Protein AF-D3KZ62-F1 (afdb_monomer_lite)

Organism: Nippostrongylus brasiliensis (NCBI:txid27835)

Sequence (127 aa):
GEVIRGMDIAMEGMCAGEQRRVIIPPEEGFGDEDEATGVNKEETLYYFVELKSIFRPNPGDSWITDEGVHITVTHEIDEENCIRAEDGDTLHQQYTLHLEDGSFVDSSWGRNKPFIFKWKRNQIISG

Radius of gyration: 21.47 Å; chains: 1; bounding box: 47×34×52 Å

InterPro domains:
  IPR001179 FKBP-type peptidyl-prolyl cis-trans isomerase domain [PF00254] (1-52)
  IPR001179 FKBP-type peptidyl-prolyl cis-trans isomerase domain [PF00254] (84-127)
  IPR001179 FKBP-type peptidyl-prolyl cis-trans isomerase domain [PS50059] (1-55)
  IPR001179 FKBP-type peptidyl-prolyl cis-trans isomerase domain [PS50059] (88-127)
  IPR046357 Peptidyl-prolyl cis-trans isomerase domain superfamily [G3DSA:3.10.50.40] (1-63)
  IPR046357 Peptidyl-prolyl cis-trans isomerase domain superfamily [G3DSA:3.10.50.40] (64-127)
  IPR051989 FK506-binding protein-like isomerase [PTHR46046] (1-127)

pLDDT: mean 88.67, std 13.98, range [35.84, 98.31]

Foldseek 3Di:
DVAFQQVVVVCPPDDAFDKDWGWAALVRHDAPHPPPVVDDSGDTDIDIDHRHDDDDWDWDDWDADPVGDTDTRRHDDDPVPDDDDDAFDKDFDWDWDADPVRHGDDTPVVVVGGDIDTPPPPDDPDD

Secondary structure (DSSP, 8-state):
--S-HHHHHHHTTPPTT-EEEEEE-GGGTTTTS-GGG---TTPPEEEEEE-------B---EEE-TT--EEE-SB---GGG-----TT-EEEE--EEE-TT--EEEEGGGGTS-EEEETTSS-----

Structure (mmCIF, N/CA/C/O backbone):
data_AF-D3KZ62-F1
#
_entry.id   AF-D3KZ62-F1
#
loop_
_atom_site.group_PDB
_atom_site.id
_atom_site.type_symbol
_atom_site.label_atom_id
_atom_site.label_alt_id
_atom_site.label_comp_id
_atom_site.label_asym_id
_atom_site.label_entity_id
_atom_site.label_seq_id
_atom_site.pdbx_PDB_ins_code
_atom_site.Cartn_x
_atom_site.Cartn_y
_atom_site.Cartn_z
_atom_site.occupancy
_atom_site.B_iso_or_equiv
_atom_site.auth_seq_id
_atom_site.auth_comp_id
_atom_site.auth_asym_id
_atom_site.auth_atom_id
_atom_site.pdbx_PDB_model_num
ATOM 1 N N . GLY A 1 1 ? 8.617 8.552 -13.817 1.00 56.47 1 GLY A N 1
ATOM 2 C CA . GLY A 1 1 ? 8.030 7.465 -13.014 1.00 56.47 1 GLY A CA 1
ATOM 3 C C . GLY A 1 1 ? 8.958 7.178 -11.858 1.00 56.47 1 GLY A C 1
ATOM 4 O O . GLY A 1 1 ? 10.041 7.745 -11.825 1.00 56.47 1 GLY A O 1
ATOM 5 N N . GLU A 1 2 ? 8.557 6.324 -10.924 1.00 71.56 2 GLU A N 1
ATOM 6 C CA . GLU A 1 2 ? 9.455 5.836 -9.861 1.00 71.56 2 GLU A CA 1
ATOM 7 C C . GLU A 1 2 ? 10.417 4.738 -10.364 1.00 71.56 2 GLU A C 1
ATOM 9 O O . GLU A 1 2 ? 11.326 4.331 -9.650 1.00 71.56 2 GLU A O 1
ATOM 14 N N . VAL A 1 3 ? 10.221 4.260 -11.599 1.00 83.12 3 VAL A N 1
ATOM 15 C CA . VAL A 1 3 ? 11.018 3.223 -12.269 1.00 83.12 3 VAL A CA 1
ATOM 16 C C . VAL A 1 3 ? 11.433 3.664 -13.679 1.00 83.12 3 VAL A C 1
ATOM 18 O O . VAL A 1 3 ? 10.853 4.596 -14.245 1.00 83.12 3 VAL A O 1
ATOM 21 N N . ILE A 1 4 ? 12.441 2.988 -14.243 1.00 89.12 4 ILE A N 1
ATOM 22 C CA . ILE A 1 4 ? 12.924 3.206 -15.617 1.00 89.12 4 ILE A CA 1
ATOM 23 C C . ILE A 1 4 ? 11.862 2.835 -16.661 1.00 89.12 4 ILE A C 1
ATOM 25 O O . ILE A 1 4 ? 11.098 1.882 -16.478 1.00 89.12 4 ILE A O 1
ATOM 29 N N . ARG A 1 5 ? 11.864 3.539 -17.799 1.00 90.88 5 ARG A N 1
ATOM 30 C CA . ARG A 1 5 ? 10.853 3.381 -18.858 1.00 90.88 5 ARG A CA 1
ATOM 31 C C . ARG A 1 5 ? 10.766 1.952 -19.398 1.00 90.88 5 ARG A C 1
ATOM 33 O O . ARG A 1 5 ? 9.669 1.434 -19.594 1.00 90.88 5 ARG A O 1
ATOM 40 N N . GLY A 1 6 ? 11.899 1.282 -19.594 1.00 93.75 6 GLY A N 1
ATOM 41 C CA . GLY A 1 6 ? 11.928 -0.102 -20.060 1.00 93.75 6 GLY A CA 1
ATOM 42 C C . GLY A 1 6 ? 11.254 -1.080 -19.101 1.00 93.75 6 GLY A C 1
ATOM 43 O O . GLY A 1 6 ? 10.682 -2.075 -19.543 1.00 93.75 6 GLY A O 1
ATOM 44 N N . MET A 1 7 ? 11.270 -0.785 -17.797 1.00 94.75 7 MET A N 1
ATOM 45 C CA . MET A 1 7 ? 10.565 -1.595 -16.808 1.00 94.75 7 MET A CA 1
ATOM 46 C C . MET A 1 7 ? 9.055 -1.346 -16.858 1.00 94.75 7 MET A C 1
ATOM 48 O O . MET A 1 7 ? 8.302 -2.313 -16.795 1.00 94.75 7 MET A O 1
ATOM 52 N N . ASP A 1 8 ? 8.604 -0.101 -17.053 1.00 93.88 8 ASP A N 1
ATOM 53 C CA . ASP A 1 8 ? 7.176 0.196 -17.263 1.00 93.88 8 ASP A CA 1
ATOM 54 C C . ASP A 1 8 ? 6.609 -0.624 -18.434 1.00 93.88 8 ASP A C 1
ATOM 56 O O . ASP A 1 8 ? 5.584 -1.293 -18.293 1.00 93.88 8 ASP A O 1
ATOM 60 N N . ILE A 1 9 ? 7.328 -0.653 -19.562 1.00 95.44 9 ILE A N 1
ATOM 61 C CA . ILE A 1 9 ? 6.972 -1.466 -20.737 1.00 95.44 9 ILE A CA 1
ATOM 62 C C . ILE A 1 9 ? 6.961 -2.956 -20.378 1.00 95.44 9 ILE A C 1
ATOM 64 O O . ILE A 1 9 ? 6.033 -3.690 -20.716 1.00 95.44 9 ILE A O 1
ATOM 68 N N . ALA A 1 10 ? 7.993 -3.427 -19.678 1.00 96.25 10 ALA A N 1
ATOM 69 C CA . ALA A 1 10 ? 8.137 -4.837 -19.342 1.00 96.25 10 ALA A CA 1
ATOM 70 C C . ALA A 1 10 ? 7.074 -5.360 -18.369 1.00 96.25 10 ALA A C 1
ATOM 72 O O . ALA A 1 10 ? 6.815 -6.565 -18.360 1.00 96.25 10 ALA A O 1
ATOM 73 N N . MET A 1 11 ? 6.469 -4.488 -17.563 1.00 95.56 11 MET A N 1
ATOM 74 C CA . MET A 1 11 ? 5.418 -4.830 -16.603 1.00 95.56 11 MET A CA 1
ATOM 75 C C . MET A 1 11 ? 4.006 -4.718 -17.199 1.00 95.56 11 MET A C 1
ATOM 77 O O . MET A 1 11 ? 3.043 -5.199 -16.595 1.00 95.56 11 MET A O 1
ATOM 81 N N . GLU A 1 12 ? 3.857 -4.135 -18.391 1.00 95.44 12 GLU A N 1
ATOM 82 C CA . GLU A 1 12 ? 2.561 -3.972 -19.046 1.00 95.44 12 GLU A CA 1
ATOM 83 C C . GLU A 1 12 ? 1.863 -5.328 -19.270 1.00 95.44 12 GLU A C 1
ATOM 85 O O . GLU A 1 12 ? 2.456 -6.315 -19.725 1.00 95.44 12 GLU A O 1
ATOM 90 N N . GLY A 1 13 ? 0.582 -5.398 -18.894 1.00 95.75 13 GLY A N 1
ATOM 91 C CA . GLY A 1 13 ? -0.253 -6.595 -19.043 1.00 95.75 13 GLY A CA 1
ATOM 92 C C . GLY A 1 13 ? 0.149 -7.795 -18.177 1.00 95.75 13 GLY A C 1
ATOM 93 O O . GLY A 1 13 ? -0.364 -8.890 -18.397 1.00 95.75 13 GLY A O 1
ATOM 94 N N . MET A 1 14 ? 1.068 -7.630 -17.224 1.00 97.25 14 MET A N 1
ATOM 95 C CA . MET A 1 14 ? 1.537 -8.722 -16.373 1.00 97.25 14 MET A CA 1
ATOM 96 C C . MET A 1 14 ? 0.474 -9.158 -15.353 1.00 97.25 14 MET A C 1
ATOM 98 O O . MET A 1 14 ? -0.219 -8.337 -14.748 1.00 97.25 14 MET A O 1
ATOM 102 N N . CYS A 1 15 ? 0.342 -10.468 -15.152 1.00 97.06 15 CYS A N 1
ATOM 103 C CA . CYS A 1 15 ? -0.551 -11.063 -14.161 1.00 97.06 15 CYS A CA 1
ATOM 104 C C . CYS A 1 15 ? 0.159 -11.265 -12.813 1.00 97.06 15 CYS A C 1
ATOM 106 O O . CYS A 1 15 ? 1.361 -11.524 -12.759 1.00 97.06 15 CYS A O 1
ATOM 108 N N . ALA A 1 16 ? -0.577 -11.192 -11.699 1.00 97.19 16 ALA A N 1
ATOM 109 C CA . ALA A 1 16 ? -0.016 -11.531 -10.389 1.00 97.19 16 ALA A CA 1
ATOM 110 C C . ALA A 1 16 ? 0.460 -12.999 -10.364 1.00 97.19 16 ALA A C 1
ATOM 112 O O . ALA A 1 16 ? -0.249 -13.898 -10.813 1.00 97.19 16 ALA A O 1
ATOM 113 N N . GLY A 1 17 ? 1.666 -13.226 -9.848 1.00 96.81 17 GLY A N 1
ATOM 114 C CA . GLY A 1 17 ? 2.402 -14.490 -9.863 1.00 96.81 17 GLY A CA 1
ATOM 115 C C . GLY A 1 17 ? 3.199 -14.761 -11.146 1.00 96.81 17 GLY A C 1
ATOM 116 O O . GLY A 1 17 ? 3.992 -15.699 -11.169 1.00 96.81 17 GLY A O 1
ATOM 117 N N . GLU A 1 18 ? 3.018 -13.975 -12.213 1.00 98.31 18 GLU A N 1
ATOM 118 C CA . GLU A 1 18 ? 3.763 -14.145 -13.465 1.00 98.31 18 GLU A CA 1
ATOM 119 C C . GLU A 1 18 ? 5.256 -13.839 -13.268 1.00 98.31 18 GLU A C 1
ATOM 121 O O . GLU A 1 18 ? 5.634 -13.027 -12.420 1.00 98.31 18 GLU A O 1
ATOM 126 N N . GLN A 1 19 ? 6.108 -14.473 -14.077 1.00 98.31 19 GLN A N 1
ATOM 127 C CA . GLN A 1 19 ? 7.549 -14.230 -14.115 1.00 98.31 19 GLN A CA 1
ATOM 128 C C . GLN A 1 19 ? 8.006 -13.919 -15.542 1.00 98.31 19 GLN A C 1
ATOM 130 O O . GLN A 1 19 ? 7.605 -14.604 -16.484 1.00 98.31 19 GLN A O 1
ATOM 135 N N . ARG A 1 20 ? 8.879 -12.919 -15.709 1.00 98.25 20 ARG A N 1
ATOM 136 C CA . ARG A 1 20 ? 9.435 -12.525 -17.016 1.00 98.25 20 ARG A CA 1
ATOM 137 C C . ARG A 1 20 ? 10.954 -12.441 -16.967 1.00 98.25 20 ARG A C 1
ATOM 139 O O . ARG A 1 20 ? 11.535 -11.994 -15.981 1.00 98.25 20 ARG A O 1
ATOM 146 N N . ARG A 1 21 ? 11.596 -12.833 -18.069 1.00 98.19 21 ARG A N 1
ATOM 147 C CA . ARG A 1 21 ? 12.963 -12.408 -18.391 1.00 98.19 21 ARG A CA 1
ATOM 148 C C . ARG A 1 21 ? 12.859 -11.196 -19.299 1.00 98.19 21 ARG A C 1
ATOM 150 O O . ARG A 1 21 ? 12.213 -11.281 -20.338 1.00 98.19 21 ARG A O 1
ATOM 157 N N . VAL A 1 22 ? 13.479 -10.099 -18.899 1.00 97.50 22 VAL A N 1
ATOM 158 C CA . VAL A 1 22 ? 13.372 -8.809 -19.577 1.00 97.50 22 VAL A CA 1
ATOM 159 C C . VAL A 1 22 ? 14.765 -8.381 -20.005 1.00 97.50 22 VAL A C 1
ATOM 161 O O . VAL A 1 22 ? 15.705 -8.453 -19.215 1.00 97.50 22 VAL A O 1
ATOM 164 N N . ILE A 1 23 ? 14.889 -7.952 -21.255 1.00 96.81 23 ILE A N 1
ATOM 165 C CA . ILE A 1 23 ? 16.109 -7.368 -21.803 1.00 96.81 23 ILE A CA 1
ATOM 166 C C . ILE A 1 23 ? 15.762 -5.926 -22.156 1.00 96.81 23 ILE A C 1
ATOM 168 O O . ILE A 1 23 ? 14.924 -5.703 -23.027 1.00 96.81 23 ILE A O 1
ATOM 172 N N . ILE A 1 24 ? 16.353 -4.972 -21.442 1.00 94.38 24 ILE A N 1
ATOM 173 C CA . ILE A 1 24 ? 16.095 -3.541 -21.614 1.00 94.38 24 ILE A CA 1
ATOM 174 C C . ILE A 1 24 ? 17.299 -2.942 -22.339 1.00 94.38 24 ILE A C 1
ATOM 176 O O . ILE A 1 24 ? 18.403 -2.980 -21.788 1.00 94.38 24 ILE A O 1
ATOM 180 N N . PRO A 1 25 ? 17.131 -2.433 -23.569 1.00 93.88 25 PRO A N 1
ATOM 181 C CA . PRO A 1 25 ? 18.223 -1.786 -24.274 1.00 93.88 25 PRO A CA 1
ATOM 182 C C . PRO A 1 25 ? 18.562 -0.432 -23.619 1.00 93.88 25 PRO A C 1
ATOM 184 O O . PRO A 1 25 ? 17.732 0.115 -22.885 1.00 93.88 25 PRO A O 1
ATOM 187 N N . PRO A 1 26 ? 19.766 0.116 -23.853 1.00 90.00 26 PRO A N 1
ATOM 188 C CA . PRO A 1 26 ? 20.252 1.294 -23.134 1.00 90.00 26 PRO A CA 1
ATOM 189 C C . PRO A 1 26 ? 19.323 2.513 -23.227 1.00 90.00 26 PRO A C 1
ATOM 191 O O . PRO A 1 26 ? 19.122 3.211 -22.235 1.00 90.00 26 PRO A O 1
ATOM 194 N N . GLU A 1 27 ? 18.688 2.729 -24.383 1.00 88.62 27 GLU A N 1
ATOM 195 C CA . GLU A 1 27 ? 17.745 3.828 -24.625 1.00 88.62 27 GLU A CA 1
ATOM 196 C C . GLU A 1 27 ? 16.473 3.777 -23.757 1.00 88.62 27 GLU A C 1
ATOM 198 O O . GLU A 1 27 ? 15.805 4.795 -23.589 1.00 88.62 27 GLU A O 1
ATOM 203 N N . GLU A 1 28 ? 16.160 2.615 -23.177 1.00 91.19 28 GLU A N 1
ATOM 204 C CA . GLU A 1 28 ? 15.030 2.393 -22.266 1.00 91.19 28 GLU A CA 1
ATOM 205 C C . GLU A 1 28 ? 15.467 2.202 -20.798 1.00 91.19 28 GLU A C 1
ATOM 207 O O . GLU A 1 28 ? 14.638 1.918 -19.927 1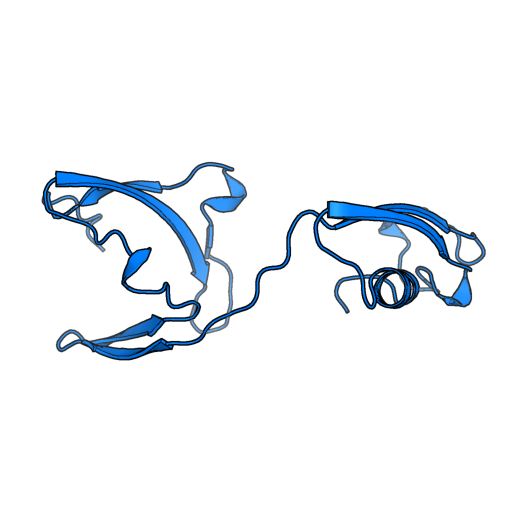.00 91.19 28 GLU A O 1
ATOM 212 N N . GLY A 1 29 ? 16.773 2.305 -20.528 1.00 86.12 29 GLY A N 1
ATOM 213 C CA . GLY A 1 29 ? 17.397 2.111 -19.221 1.00 86.12 29 GLY A CA 1
ATOM 214 C C . GLY A 1 29 ? 17.436 3.382 -18.365 1.00 86.12 29 GLY A C 1
ATOM 215 O O . GLY A 1 29 ? 16.446 4.099 -18.239 1.00 86.12 29 GLY A O 1
ATOM 216 N N . PHE A 1 30 ? 18.591 3.652 -17.753 1.00 80.75 30 PHE A N 1
ATOM 217 C CA . PHE A 1 30 ? 18.804 4.794 -16.848 1.00 80.75 30 PHE A CA 1
ATOM 218 C C . PHE A 1 30 ? 19.198 6.102 -17.560 1.00 80.75 30 PHE A C 1
ATOM 220 O O . PHE A 1 30 ? 19.260 7.152 -16.924 1.00 80.75 30 PHE A O 1
ATOM 227 N N . GLY A 1 31 ? 19.444 6.067 -18.875 1.00 69.69 31 GLY A N 1
ATOM 228 C CA . GLY A 1 31 ? 19.861 7.249 -19.634 1.00 69.69 31 GLY A CA 1
ATOM 229 C C . GLY A 1 31 ? 21.122 7.917 -19.061 1.00 69.69 31 GLY A C 1
ATOM 230 O O . GLY A 1 31 ? 22.068 7.233 -18.672 1.00 69.69 31 GLY A O 1
ATOM 231 N N . ASP A 1 32 ? 21.119 9.255 -19.025 1.00 63.34 32 ASP A N 1
ATOM 232 C CA . ASP A 1 32 ? 22.227 10.092 -18.532 1.00 63.34 32 ASP A CA 1
ATOM 233 C C . ASP A 1 32 ? 22.163 10.385 -17.013 1.00 63.34 32 ASP A C 1
ATOM 235 O O . ASP A 1 32 ? 23.040 11.077 -16.497 1.00 63.34 32 ASP A O 1
ATOM 239 N N . GLU A 1 33 ? 21.137 9.916 -16.288 1.00 58.62 33 GLU A N 1
ATOM 240 C CA . GLU A 1 33 ? 20.743 10.521 -14.999 1.00 58.62 33 GLU A CA 1
ATOM 241 C C . GLU A 1 33 ? 21.012 9.704 -13.725 1.00 58.62 33 GLU A C 1
ATOM 243 O O . GLU A 1 33 ? 20.642 10.166 -12.648 1.00 58.62 33 GLU A O 1
ATOM 248 N N . ASP A 1 34 ? 21.697 8.554 -13.776 1.00 55.91 34 ASP A N 1
ATOM 249 C CA . ASP A 1 34 ? 21.821 7.721 -12.565 1.00 55.91 34 ASP A CA 1
ATOM 250 C C . ASP A 1 34 ? 23.231 7.169 -12.271 1.00 55.91 34 ASP A C 1
ATOM 252 O O . ASP A 1 34 ? 23.484 5.960 -12.282 1.00 55.91 34 ASP A O 1
ATOM 256 N N . GLU A 1 35 ? 24.162 8.072 -11.918 1.00 53.81 35 GLU A N 1
ATOM 257 C CA . GLU A 1 35 ? 25.503 7.733 -11.389 1.00 53.81 35 GLU A CA 1
ATOM 258 C C . GLU A 1 35 ? 25.450 6.863 -10.114 1.00 53.81 35 GLU A C 1
ATOM 260 O O . GLU A 1 35 ? 26.427 6.192 -9.776 1.00 53.81 35 GLU A O 1
ATOM 265 N N . ALA A 1 36 ? 24.315 6.840 -9.404 1.00 57.62 36 ALA A N 1
ATOM 266 C CA . ALA A 1 36 ? 24.154 6.113 -8.146 1.00 57.62 36 ALA A CA 1
ATOM 267 C C . ALA A 1 36 ? 24.104 4.584 -8.320 1.00 57.62 36 ALA A C 1
ATOM 269 O O . ALA A 1 36 ? 24.369 3.846 -7.369 1.00 57.62 36 ALA A O 1
ATOM 270 N N . THR A 1 37 ? 23.783 4.099 -9.523 1.00 64.19 37 THR A N 1
ATOM 271 C CA . THR A 1 37 ? 23.634 2.660 -9.798 1.00 64.19 37 THR A CA 1
ATOM 272 C C . THR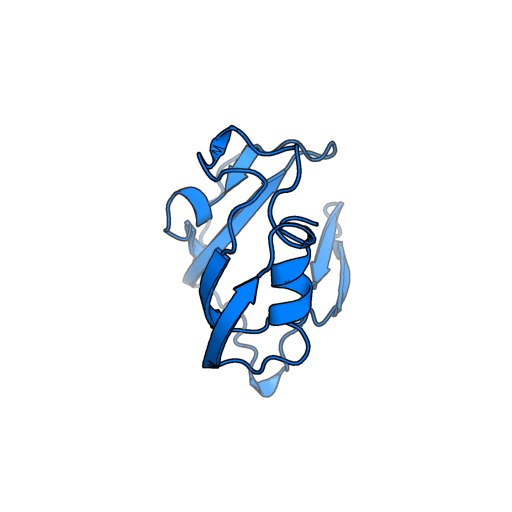 A 1 37 ? 24.928 1.996 -10.278 1.00 64.19 37 THR A C 1
ATOM 274 O O . THR A 1 37 ? 25.047 0.772 -10.211 1.00 64.19 37 THR A O 1
ATOM 277 N N . GLY A 1 38 ? 25.907 2.783 -10.746 1.00 64.69 38 GLY A N 1
ATOM 278 C CA . GLY A 1 38 ? 27.142 2.278 -11.359 1.00 64.69 38 GLY A CA 1
ATOM 279 C C . GLY A 1 38 ? 26.943 1.600 -12.722 1.00 64.69 38 GLY A C 1
ATOM 280 O O . GLY A 1 38 ? 27.872 0.964 -13.217 1.00 64.69 38 GLY A O 1
ATOM 281 N N . VAL A 1 39 ? 25.750 1.715 -13.310 1.00 69.19 39 VAL A N 1
ATOM 282 C CA . VAL A 1 39 ? 25.405 1.179 -14.631 1.00 69.19 39 VAL A CA 1
ATOM 283 C C . VAL A 1 39 ? 25.862 2.164 -15.702 1.00 69.19 39 VAL A C 1
ATOM 285 O O . VAL A 1 39 ? 25.573 3.358 -15.622 1.00 69.19 39 VAL A O 1
ATOM 288 N N . ASN A 1 40 ? 26.575 1.681 -16.721 1.00 69.06 40 ASN A N 1
ATOM 289 C CA . ASN A 1 40 ? 26.987 2.553 -17.820 1.00 69.06 40 ASN A CA 1
ATOM 290 C C . ASN A 1 40 ? 25.792 2.869 -18.730 1.00 69.06 40 ASN A C 1
ATOM 292 O O . ASN A 1 40 ? 24.984 2.001 -19.046 1.00 69.06 40 ASN A O 1
ATOM 296 N N . LYS A 1 41 ? 25.744 4.095 -19.258 1.00 71.62 41 LYS A N 1
ATOM 297 C CA . LYS A 1 41 ? 24.675 4.592 -20.149 1.00 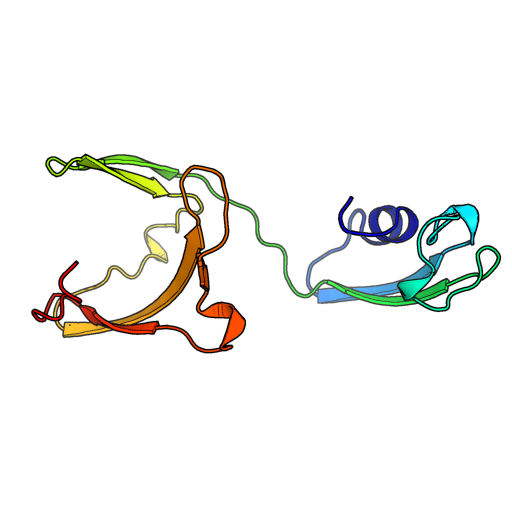71.62 41 LYS A CA 1
ATOM 298 C C . LYS A 1 41 ? 24.434 3.774 -21.433 1.00 71.62 41 LYS A C 1
ATOM 300 O O . LYS A 1 41 ? 23.440 3.984 -22.113 1.00 71.62 41 LYS A O 1
ATOM 305 N N . GLU A 1 42 ? 25.365 2.893 -21.802 1.00 79.44 42 GLU A N 1
ATOM 306 C CA . GLU A 1 42 ? 25.315 2.058 -23.016 1.00 79.44 42 GLU A CA 1
ATOM 307 C C . GLU A 1 42 ? 25.062 0.576 -22.691 1.00 79.44 42 GLU A C 1
ATOM 309 O O . GLU A 1 42 ? 25.131 -0.284 -23.570 1.00 79.44 42 GLU A O 1
ATOM 314 N N . GLU A 1 43 ? 24.786 0.246 -21.427 1.00 85.25 43 GLU A N 1
ATOM 315 C CA . GLU A 1 43 ? 24.570 -1.131 -21.002 1.00 85.25 43 GLU A CA 1
ATOM 316 C C . GLU A 1 43 ? 23.144 -1.600 -21.274 1.00 85.25 43 GLU A C 1
ATOM 318 O O . GLU A 1 43 ? 22.154 -0.960 -20.927 1.00 85.25 43 GLU A O 1
ATOM 323 N N . THR A 1 44 ? 23.044 -2.780 -21.885 1.00 90.88 44 THR A N 1
ATOM 324 C CA . THR A 1 44 ? 21.788 -3.526 -21.946 1.00 90.88 44 THR A CA 1
ATOM 325 C C . THR A 1 44 ? 21.557 -4.208 -20.605 1.00 90.88 44 THR A C 1
ATOM 327 O O . THR A 1 44 ? 22.421 -4.944 -20.122 1.00 90.88 44 THR A O 1
ATOM 330 N N . LEU A 1 45 ? 20.378 -4.012 -20.027 1.00 91.69 45 LEU A N 1
ATOM 331 C CA . LEU A 1 45 ? 20.022 -4.565 -18.727 1.00 91.69 45 LEU A CA 1
ATOM 332 C C . LEU A 1 45 ? 19.266 -5.881 -18.893 1.00 91.69 45 LEU A C 1
ATOM 334 O O . LEU A 1 45 ? 18.395 -6.011 -19.752 1.00 91.69 45 LEU A O 1
ATOM 338 N N . TYR A 1 46 ? 19.568 -6.849 -18.033 1.00 94.75 46 TYR A N 1
ATOM 339 C CA . TYR A 1 46 ? 18.936 -8.166 -18.031 1.00 94.75 46 TYR A CA 1
ATOM 340 C C . TYR A 1 46 ? 18.269 -8.395 -16.679 1.00 94.75 46 TYR A C 1
ATOM 342 O O . TYR A 1 46 ? 18.949 -8.566 -15.668 1.00 94.75 46 TYR A O 1
ATOM 350 N N . TYR A 1 47 ? 16.940 -8.430 -16.663 1.00 95.19 47 TYR A N 1
ATOM 351 C CA . TYR A 1 47 ? 16.155 -8.641 -15.453 1.00 95.19 47 TYR A CA 1
ATOM 352 C C . TYR A 1 47 ? 15.433 -9.985 -15.471 1.00 95.19 47 TYR A C 1
ATOM 354 O O . TYR A 1 47 ? 14.993 -10.484 -16.509 1.00 95.19 47 TYR A O 1
ATOM 362 N N . PHE A 1 48 ? 15.251 -10.535 -14.275 1.00 97.56 48 PHE A N 1
ATOM 363 C CA . PHE A 1 48 ? 14.216 -11.513 -13.986 1.00 97.56 48 PHE A CA 1
ATOM 364 C C . PHE A 1 48 ? 13.246 -10.873 -12.996 1.00 97.56 48 PHE A C 1
ATOM 366 O O . PHE A 1 48 ? 13.661 -10.485 -11.904 1.00 97.56 48 PHE A O 1
ATOM 373 N N . VAL A 1 49 ? 11.981 -10.734 -13.382 1.00 96.88 49 VAL A N 1
ATOM 374 C CA . VAL A 1 49 ? 10.953 -10.068 -12.571 1.00 96.88 49 VAL A CA 1
ATOM 375 C C . VAL A 1 49 ? 9.825 -11.029 -12.230 1.00 96.88 49 VAL A C 1
ATOM 377 O O . VAL A 1 49 ? 9.490 -11.905 -13.026 1.00 96.88 49 VAL A O 1
ATOM 380 N N . GLU A 1 50 ? 9.231 -10.840 -11.054 1.00 97.44 50 GLU A N 1
ATOM 381 C CA . GLU A 1 50 ? 8.021 -11.528 -10.605 1.00 97.44 50 GLU A CA 1
ATOM 382 C C . GLU A 1 50 ? 7.036 -10.498 -10.046 1.00 97.44 50 GLU A C 1
ATOM 384 O O . GLU A 1 50 ? 7.381 -9.746 -9.130 1.00 97.44 50 GLU A O 1
ATOM 389 N N . LEU A 1 51 ? 5.802 -10.483 -10.552 1.00 97.06 51 LEU A N 1
ATOM 390 C CA . LEU A 1 51 ? 4.755 -9.606 -10.029 1.00 97.06 51 LEU A CA 1
ATOM 391 C C . LEU A 1 51 ? 4.068 -10.285 -8.843 1.00 97.06 51 LEU A C 1
ATOM 393 O O . LEU A 1 51 ? 3.236 -11.161 -9.032 1.00 97.06 51 LEU A O 1
ATOM 397 N N . LYS A 1 52 ? 4.393 -9.900 -7.607 1.00 96.44 52 LYS A N 1
ATOM 398 C CA . LYS A 1 52 ? 3.885 -10.599 -6.409 1.00 96.44 52 LYS A CA 1
ATOM 399 C C . LYS A 1 52 ? 2.388 -10.418 -6.172 1.00 96.44 52 LYS A C 1
ATOM 401 O O . LYS A 1 52 ? 1.696 -11.377 -5.842 1.00 96.44 52 LYS A O 1
ATOM 406 N N . SER A 1 53 ? 1.888 -9.199 -6.310 1.00 95.69 53 SER A N 1
ATOM 407 C CA . SER A 1 53 ? 0.488 -8.872 -6.058 1.00 95.69 53 SER A CA 1
ATOM 408 C C . SER A 1 53 ? 0.086 -7.621 -6.829 1.00 95.69 53 SER A C 1
ATOM 410 O O . SER A 1 53 ? 0.928 -6.821 -7.231 1.00 95.69 53 SER A O 1
ATOM 412 N N . ILE A 1 54 ? -1.219 -7.461 -7.039 1.00 94.75 54 ILE A N 1
ATOM 413 C CA . ILE A 1 54 ? -1.812 -6.247 -7.595 1.00 94.75 54 ILE A CA 1
ATOM 414 C C . ILE A 1 54 ? -2.804 -5.744 -6.556 1.00 94.75 54 ILE A C 1
ATOM 416 O O . ILE A 1 54 ? -3.807 -6.403 -6.284 1.00 94.75 54 ILE A O 1
ATOM 420 N N . PHE A 1 55 ? -2.524 -4.577 -5.986 1.00 93.75 55 PHE A N 1
ATOM 421 C CA . PHE A 1 55 ? -3.493 -3.858 -5.176 1.00 93.75 55 PHE A CA 1
ATOM 422 C C . PHE A 1 55 ? -4.297 -2.925 -6.077 1.00 93.75 55 PHE A C 1
ATOM 424 O O . PHE A 1 55 ? -3.728 -2.100 -6.790 1.00 93.75 55 PHE A O 1
ATOM 431 N N . ARG A 1 56 ? -5.622 -3.068 -6.060 1.00 93.56 56 ARG A N 1
ATOM 432 C CA . ARG A 1 56 ? -6.537 -2.148 -6.736 1.00 93.56 56 ARG A CA 1
ATOM 433 C C . ARG A 1 56 ? -7.339 -1.418 -5.662 1.00 93.56 56 ARG A C 1
ATOM 435 O O . ARG A 1 56 ? -8.096 -2.083 -4.953 1.00 93.56 56 ARG A O 1
ATOM 442 N N . PRO A 1 57 ? -7.165 -0.094 -5.506 1.00 94.56 57 PRO A N 1
ATOM 443 C CA . PRO A 1 57 ? -7.995 0.689 -4.601 1.00 94.56 57 PRO A CA 1
ATOM 444 C C . PRO A 1 57 ? -9.480 0.476 -4.909 1.00 94.56 57 PRO A C 1
ATOM 446 O O . PRO A 1 57 ? -9.862 0.375 -6.074 1.00 94.56 57 PRO A O 1
ATOM 449 N N . ASN A 1 58 ? -10.293 0.412 -3.858 1.00 95.62 58 ASN A N 1
ATOM 450 C CA . ASN A 1 58 ? -11.747 0.307 -3.950 1.00 95.62 58 ASN A CA 1
ATOM 451 C C . ASN A 1 58 ? -12.340 1.419 -3.076 1.00 95.62 58 ASN A C 1
ATOM 453 O O . ASN A 1 58 ? -12.609 1.173 -1.905 1.00 95.62 58 ASN A O 1
ATOM 457 N N . PRO A 1 59 ? -12.400 2.671 -3.553 1.00 97.00 59 PRO A N 1
ATOM 458 C CA . PRO A 1 59 ? -12.817 3.786 -2.710 1.00 97.00 59 PRO A CA 1
ATOM 459 C C . PRO A 1 59 ? -14.249 3.589 -2.202 1.00 97.00 59 PRO A C 1
ATOM 461 O O . PRO A 1 59 ? -15.137 3.293 -2.996 1.00 97.00 59 PRO A O 1
ATOM 464 N N . GLY A 1 60 ? -14.449 3.775 -0.899 1.00 95.94 60 GLY A N 1
ATOM 465 C CA . GLY A 1 60 ? -15.756 3.762 -0.245 1.00 95.94 60 GLY A CA 1
ATOM 466 C C . GLY A 1 60 ? -16.151 5.157 0.242 1.00 95.94 60 GLY A C 1
ATOM 467 O O . GLY A 1 60 ? -15.761 6.173 -0.338 1.00 95.94 60 GLY A O 1
ATOM 468 N N . ASP A 1 61 ? -16.902 5.203 1.339 1.00 97.38 61 ASP A N 1
ATOM 469 C CA . ASP A 1 61 ? -17.437 6.447 1.893 1.00 97.38 61 ASP A CA 1
ATOM 470 C C . ASP A 1 61 ? -16.378 7.370 2.527 1.00 97.38 61 ASP A C 1
ATOM 472 O O . ASP A 1 61 ? -15.330 6.947 3.035 1.00 97.38 61 ASP A O 1
ATOM 476 N N . SER A 1 62 ? -16.726 8.658 2.574 1.00 98.12 62 SER A N 1
ATOM 477 C CA . SER A 1 62 ? -16.024 9.703 3.322 1.00 98.12 62 SER A CA 1
ATOM 478 C C . SER A 1 62 ? -16.997 10.426 4.248 1.00 98.12 62 SER A C 1
ATOM 480 O O . SER A 1 62 ? -18.098 10.792 3.837 1.00 98.12 62 SER A O 1
ATOM 482 N N . TRP A 1 63 ? -16.587 10.684 5.487 1.00 98.12 63 TRP A N 1
ATOM 483 C CA . TRP A 1 63 ? -17.390 11.427 6.459 1.00 98.12 63 TRP A CA 1
ATOM 484 C C . TRP A 1 63 ? -16.511 12.206 7.441 1.00 98.12 63 TRP A C 1
ATOM 486 O O . TRP A 1 63 ? -15.303 11.987 7.538 1.00 98.12 63 TRP A O 1
ATOM 496 N N . ILE A 1 64 ? -17.134 13.135 8.165 1.00 97.88 64 ILE A N 1
ATOM 497 C CA . ILE A 1 64 ? -16.519 13.885 9.263 1.00 97.88 64 ILE A CA 1
ATOM 498 C C . ILE A 1 64 ? -17.292 13.525 10.531 1.00 97.88 64 ILE A C 1
ATOM 500 O O . ILE A 1 64 ? -18.524 13.526 10.508 1.00 97.88 64 ILE A O 1
ATOM 504 N N . THR A 1 65 ? -16.595 13.165 11.609 1.00 96.88 65 THR A N 1
ATOM 505 C CA . THR A 1 65 ? -17.239 12.873 12.900 1.00 96.88 65 THR A CA 1
ATOM 506 C C . THR A 1 65 ? -17.659 14.158 13.617 1.00 96.88 65 THR A C 1
ATOM 508 O O . THR A 1 65 ? -17.202 15.248 13.269 1.00 96.88 65 THR A O 1
ATOM 511 N N . ASP A 1 66 ? -18.485 14.045 14.658 1.00 96.56 66 ASP A N 1
ATOM 512 C CA . ASP A 1 66 ? -18.881 15.201 15.476 1.00 96.56 66 ASP A CA 1
ATOM 513 C C . ASP A 1 66 ? -17.672 15.868 16.173 1.00 96.56 66 ASP A C 1
ATOM 515 O O . ASP A 1 66 ? -17.698 17.061 16.470 1.00 96.56 66 ASP A O 1
ATOM 519 N N . GLU A 1 67 ? -16.578 15.127 16.382 1.00 97.25 67 GLU A N 1
ATOM 520 C CA . GLU A 1 67 ? -15.294 15.625 16.896 1.00 97.25 67 GLU A CA 1
ATOM 521 C C . GLU A 1 67 ? -14.403 16.274 15.819 1.00 97.25 67 GLU A C 1
ATOM 523 O O . GLU A 1 67 ? -13.290 16.705 16.121 1.00 97.25 67 GLU A O 1
ATOM 528 N N . GLY A 1 68 ? -14.858 16.339 14.564 1.00 96.06 68 GLY A N 1
ATOM 529 C CA . GLY A 1 68 ? -14.111 16.930 13.453 1.00 96.06 68 GLY A CA 1
ATOM 530 C C . GLY A 1 68 ? -13.052 16.011 12.839 1.00 96.06 68 GLY A C 1
ATOM 531 O O . GLY A 1 68 ? -12.166 16.495 12.138 1.00 96.06 68 GLY A O 1
ATOM 532 N N . VAL A 1 69 ? -13.108 14.695 13.076 1.00 96.50 69 VAL A N 1
ATOM 533 C CA . VAL A 1 69 ? -12.179 13.744 12.446 1.00 96.50 69 VAL A CA 1
ATOM 534 C C . VAL A 1 69 ? -12.649 13.441 11.028 1.00 96.50 69 VAL A C 1
ATOM 536 O O . VAL A 1 69 ? -13.748 12.929 10.834 1.00 96.50 69 VAL A O 1
ATOM 539 N N . HIS A 1 70 ? -11.805 13.725 10.038 1.00 97.19 70 HIS A N 1
ATOM 540 C CA . HIS A 1 70 ? -12.064 13.393 8.638 1.00 97.19 70 HIS A CA 1
ATOM 541 C C . HIS A 1 70 ? -11.648 11.948 8.361 1.00 97.19 70 HIS A C 1
ATOM 543 O O . HIS A 1 70 ? -10.484 11.586 8.538 1.00 97.19 70 HIS A O 1
ATOM 549 N N . ILE A 1 71 ? -12.589 11.127 7.903 1.00 97.31 71 ILE A N 1
ATOM 550 C CA . ILE A 1 71 ? -12.359 9.719 7.580 1.00 97.31 71 ILE A CA 1
ATOM 551 C C . ILE A 1 71 ? -12.720 9.489 6.114 1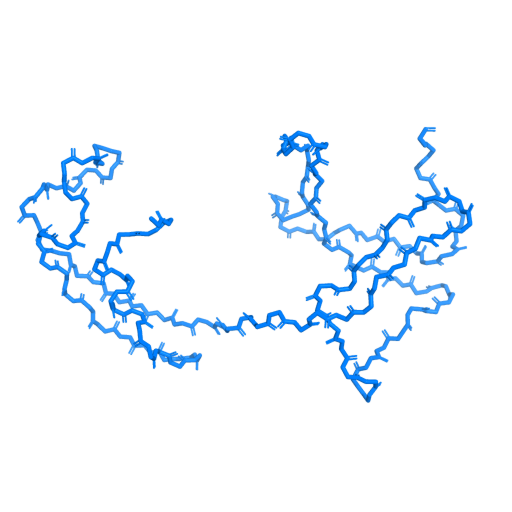.00 97.31 71 ILE A C 1
ATOM 553 O O . ILE A 1 71 ? -13.703 10.020 5.603 1.00 97.31 71 ILE A O 1
ATOM 557 N N . THR A 1 72 ? -11.887 8.730 5.408 1.00 97.62 72 THR A N 1
ATOM 558 C CA . THR A 1 72 ? -12.118 8.317 4.020 1.00 97.62 72 THR A CA 1
ATOM 559 C C . THR A 1 72 ? -11.675 6.876 3.857 1.00 97.62 72 THR A C 1
ATOM 561 O O . THR A 1 72 ? -10.530 6.535 4.158 1.00 97.62 72 THR A O 1
ATOM 564 N N . VAL A 1 73 ? -12.580 6.027 3.380 1.00 97.12 73 VAL A N 1
ATOM 565 C CA . VAL A 1 73 ? -12.288 4.627 3.080 1.00 97.12 73 VAL A CA 1
ATOM 566 C C . VAL A 1 73 ? -11.639 4.556 1.700 1.00 97.12 73 VAL A C 1
ATOM 568 O O . VAL A 1 73 ? -12.286 4.754 0.679 1.00 97.12 73 VAL A O 1
ATOM 571 N N . THR A 1 74 ? -10.334 4.288 1.648 1.00 96.12 74 THR A N 1
ATOM 572 C CA . THR A 1 74 ? -9.579 4.205 0.379 1.00 96.12 74 THR A CA 1
ATOM 573 C C . THR A 1 74 ? -9.651 2.825 -0.279 1.00 96.12 74 THR A C 1
ATOM 575 O O . THR A 1 74 ? -9.402 2.684 -1.480 1.00 96.12 74 THR A O 1
ATOM 578 N N . HIS A 1 75 ? -9.982 1.799 0.504 1.00 96.56 75 HIS A N 1
ATOM 579 C CA . HIS A 1 75 ? -10.218 0.439 0.042 1.00 96.56 75 HIS A CA 1
ATOM 580 C C . HIS A 1 75 ? -11.274 -0.229 0.926 1.00 96.56 75 HIS A C 1
ATOM 582 O O . HIS A 1 75 ? -10.988 -0.669 2.039 1.00 96.56 75 HIS A O 1
ATOM 588 N N . GLU A 1 76 ? -12.503 -0.245 0.435 1.00 96.38 76 GLU A N 1
ATOM 589 C CA . GLU A 1 76 ? -13.650 -0.894 1.040 1.00 96.38 76 GLU A CA 1
ATOM 590 C C . GLU A 1 76 ? -13.574 -2.411 0.849 1.00 96.38 76 GLU A C 1
ATOM 592 O O . GLU A 1 76 ? -13.183 -2.905 -0.213 1.00 96.38 76 GLU A O 1
ATOM 597 N N . ILE A 1 77 ? -13.950 -3.136 1.902 1.00 95.25 77 ILE A N 1
ATOM 598 C CA . ILE A 1 77 ? -13.992 -4.596 1.945 1.00 95.25 77 ILE A CA 1
ATOM 599 C C . ILE A 1 77 ? -15.451 -5.031 1.868 1.00 95.25 77 ILE A C 1
ATOM 601 O O . ILE A 1 77 ? -16.263 -4.549 2.658 1.00 95.25 77 ILE A O 1
ATOM 605 N N . ASP A 1 78 ? -15.759 -5.969 0.969 1.00 94.00 78 ASP A N 1
ATOM 606 C CA . ASP A 1 78 ? -17.092 -6.567 0.859 1.00 94.00 78 ASP A CA 1
ATOM 607 C C . ASP A 1 78 ? -17.598 -7.054 2.222 1.00 94.00 78 ASP A C 1
ATOM 609 O O . ASP A 1 78 ? -16.852 -7.681 2.982 1.00 94.00 78 ASP A O 1
ATOM 613 N N . GLU A 1 79 ? -18.878 -6.815 2.523 1.00 92.81 79 GLU A N 1
ATOM 614 C CA . GLU A 1 79 ? -19.452 -7.108 3.844 1.00 92.81 79 GLU A CA 1
ATOM 615 C C . GLU A 1 79 ? -19.277 -8.571 4.267 1.00 92.81 79 GLU A C 1
ATOM 617 O O . GLU A 1 79 ? -19.016 -8.843 5.437 1.00 92.81 79 GLU A O 1
ATOM 622 N N . GLU A 1 80 ? -19.348 -9.506 3.318 1.00 95.19 80 GLU A N 1
ATOM 623 C CA . GLU A 1 80 ? -19.162 -10.943 3.556 1.00 95.19 80 GLU A CA 1
ATOM 624 C C . GLU A 1 80 ? -17.741 -11.294 4.034 1.00 95.19 80 GLU A C 1
ATOM 626 O O . GLU A 1 80 ? -17.546 -12.286 4.735 1.00 95.19 80 GLU A O 1
ATOM 631 N N . ASN A 1 81 ? -16.754 -10.464 3.686 1.00 94.56 81 ASN A N 1
ATOM 632 C CA . ASN A 1 81 ? -15.347 -10.621 4.059 1.00 94.56 81 ASN A CA 1
ATOM 633 C C . ASN A 1 81 ? -14.929 -9.670 5.196 1.00 94.56 81 ASN A C 1
ATOM 635 O O . ASN A 1 81 ? -13.790 -9.724 5.668 1.00 94.56 81 ASN A O 1
ATOM 639 N N . CYS A 1 82 ? -15.821 -8.777 5.631 1.00 94.88 82 CYS A N 1
ATOM 640 C CA . CYS A 1 82 ? -15.508 -7.726 6.588 1.00 94.88 82 CYS A CA 1
ATOM 641 C C . CYS A 1 82 ? -15.629 -8.232 8.032 1.00 94.88 82 CYS A C 1
ATOM 643 O O . CYS A 1 82 ? -16.721 -8.352 8.589 1.00 94.88 82 CYS A O 1
ATOM 645 N N . ILE A 1 83 ? -14.485 -8.463 8.677 1.00 95.06 83 ILE A N 1
ATOM 646 C CA . ILE A 1 83 ? -14.425 -8.668 10.128 1.00 95.06 83 ILE A CA 1
ATOM 647 C C . ILE A 1 83 ? -14.299 -7.297 10.794 1.00 95.06 83 ILE A C 1
ATOM 649 O O . ILE A 1 83 ? -13.292 -6.604 10.635 1.00 95.06 83 ILE A O 1
ATOM 653 N N . ARG A 1 84 ? -15.329 -6.898 11.544 1.00 93.81 84 ARG A N 1
ATOM 654 C CA . ARG A 1 84 ? -15.345 -5.631 12.286 1.00 93.81 84 ARG A CA 1
ATOM 655 C C . ARG A 1 84 ? -14.708 -5.819 13.663 1.00 93.81 84 ARG A C 1
ATOM 657 O O . ARG A 1 84 ? -14.942 -6.828 14.311 1.00 93.81 84 ARG A O 1
ATOM 664 N N . ALA A 1 85 ? -13.922 -4.835 14.100 1.00 93.75 85 ALA A N 1
ATOM 665 C CA . ALA A 1 85 ? -13.272 -4.862 15.409 1.00 93.75 85 ALA A CA 1
ATOM 666 C C . ALA A 1 85 ? -14.292 -4.783 16.560 1.00 93.75 85 ALA A C 1
ATOM 668 O O . ALA A 1 85 ? -15.116 -3.862 16.616 1.00 93.75 85 ALA A O 1
ATOM 669 N N . GLU A 1 86 ? -14.173 -5.697 17.518 1.00 94.00 86 GLU A N 1
ATOM 670 C CA . GLU A 1 86 ? -15.017 -5.827 18.705 1.00 94.00 86 GLU A CA 1
ATOM 671 C C . GLU A 1 86 ? -14.246 -5.523 20.000 1.00 94.00 86 GLU A C 1
ATOM 673 O O . GLU A 1 86 ? -13.013 -5.468 20.038 1.00 94.00 86 GLU A O 1
ATOM 678 N N . ASP A 1 87 ? -14.972 -5.235 21.086 1.00 93.31 87 ASP A N 1
ATOM 679 C CA . ASP A 1 87 ? -14.353 -4.871 22.367 1.00 93.31 87 ASP A CA 1
ATOM 680 C C . ASP A 1 87 ? -13.396 -5.964 22.869 1.00 93.31 87 ASP A C 1
ATOM 682 O O . ASP A 1 87 ? -13.738 -7.142 22.951 1.00 93.31 87 ASP A O 1
ATOM 686 N N . GLY A 1 88 ? -12.179 -5.558 23.234 1.00 91.75 88 GLY A N 1
ATOM 687 C CA . GLY A 1 88 ? -11.142 -6.475 23.698 1.00 91.75 88 GLY A CA 1
ATOM 688 C C . GLY A 1 88 ? -10.316 -7.156 22.600 1.00 91.75 88 GLY A C 1
ATOM 689 O O . GLY A 1 88 ? -9.352 -7.857 22.951 1.00 91.75 88 GLY A O 1
ATOM 690 N N . ASP A 1 89 ? -10.598 -6.914 21.317 1.00 95.50 89 ASP A N 1
ATOM 691 C CA . ASP A 1 89 ? -9.766 -7.390 20.209 1.00 95.50 89 ASP A CA 1
ATOM 692 C C . ASP A 1 89 ? -8.325 -6.892 20.313 1.00 95.50 89 ASP A C 1
ATOM 694 O O . ASP A 1 89 ? -8.044 -5.808 20.831 1.00 95.50 89 ASP A O 1
ATOM 698 N N . THR A 1 90 ? -7.384 -7.700 19.821 1.00 95.69 90 THR A N 1
ATOM 699 C CA . THR A 1 90 ? -6.010 -7.248 19.571 1.00 95.69 90 THR A CA 1
ATOM 700 C C . THR A 1 90 ? -5.913 -6.778 18.127 1.00 95.69 90 THR A C 1
ATOM 702 O O . THR A 1 90 ? -5.991 -7.594 17.213 1.00 95.69 90 THR A O 1
ATOM 705 N N . LEU A 1 91 ? -5.700 -5.483 17.921 1.00 94.31 91 LEU A N 1
ATOM 706 C CA . LEU A 1 91 ? -5.543 -4.904 16.592 1.00 94.31 91 LEU A CA 1
ATOM 707 C C . LEU A 1 91 ? -4.066 -4.835 16.217 1.00 94.31 91 LEU A C 1
ATOM 709 O O . LEU A 1 91 ? -3.232 -4.448 17.033 1.00 94.31 91 LEU A O 1
ATOM 713 N N . HIS A 1 92 ? -3.761 -5.210 14.977 1.00 95.19 92 HIS A N 1
ATOM 714 C CA . HIS A 1 92 ? -2.436 -5.114 14.371 1.00 95.19 92 HIS A CA 1
ATOM 715 C C . HIS A 1 92 ? -2.510 -4.071 13.256 1.00 95.19 92 HIS A C 1
ATOM 717 O O . HIS A 1 92 ? -2.884 -4.380 12.128 1.00 95.19 92 HIS A O 1
ATOM 723 N N . GLN A 1 93 ? -2.199 -2.821 13.583 1.00 94.94 93 GLN A N 1
ATOM 724 C CA . GLN A 1 93 ? -2.342 -1.697 12.667 1.00 94.94 93 GLN A CA 1
ATOM 725 C C . GLN A 1 93 ? -1.014 -1.381 11.979 1.00 94.94 93 GLN A C 1
ATOM 727 O O . GLN A 1 93 ? 0.013 -1.206 12.637 1.00 94.94 93 GLN A O 1
ATOM 732 N N . GLN A 1 94 ? -1.052 -1.252 10.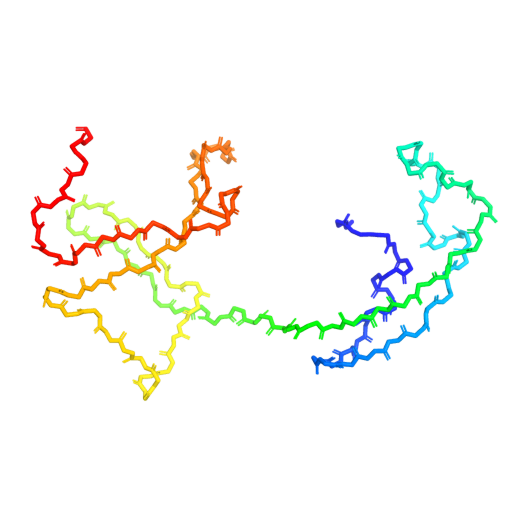654 1.00 96.69 94 GLN A N 1
ATOM 733 C CA . GLN A 1 94 ? -0.015 -0.541 9.913 1.00 96.69 94 GLN A CA 1
ATOM 734 C C . GLN A 1 94 ? -0.454 0.912 9.716 1.00 96.69 94 GLN A C 1
ATOM 736 O O . GLN A 1 94 ? -1.615 1.161 9.397 1.00 96.69 94 GLN A O 1
ATOM 741 N N . TYR A 1 95 ? 0.457 1.862 9.906 1.00 94.56 95 TYR A N 1
ATOM 742 C CA . TYR A 1 95 ? 0.187 3.284 9.732 1.00 94.56 95 TYR A CA 1
ATOM 743 C C . TYR A 1 95 ? 1.357 3.990 9.055 1.00 94.56 95 TYR A C 1
ATOM 745 O O . TYR A 1 95 ? 2.503 3.535 9.066 1.00 94.56 95 TYR A O 1
ATOM 753 N N . THR A 1 96 ? 1.057 5.137 8.463 1.00 95.69 96 THR A N 1
ATOM 754 C CA . THR A 1 96 ? 2.039 6.108 7.990 1.00 95.69 96 THR A CA 1
ATOM 755 C C . THR A 1 96 ? 1.490 7.490 8.291 1.00 95.69 96 THR A C 1
ATOM 757 O O . THR A 1 96 ? 0.329 7.764 7.998 1.00 95.69 96 THR A O 1
ATOM 760 N N . LEU A 1 97 ? 2.307 8.326 8.922 1.00 95.69 97 LEU A N 1
ATOM 761 C CA . LEU A 1 97 ? 1.937 9.656 9.375 1.00 95.69 97 LEU A CA 1
ATOM 762 C C . LEU A 1 97 ? 2.693 10.703 8.561 1.00 95.69 97 LEU A C 1
ATOM 764 O O . LEU A 1 97 ? 3.924 10.681 8.506 1.00 95.69 97 LEU A O 1
ATOM 768 N N . HIS A 1 98 ? 1.935 11.631 7.989 1.00 96.50 98 HIS A N 1
ATOM 769 C CA . HIS A 1 98 ? 2.442 12.837 7.350 1.00 96.50 98 HIS A CA 1
ATOM 770 C C . HIS A 1 98 ? 1.787 14.066 7.984 1.00 96.50 98 HIS A C 1
ATOM 772 O O . HIS A 1 98 ? 0.683 13.977 8.527 1.00 96.50 98 HIS A O 1
ATOM 778 N N . LEU A 1 99 ? 2.472 15.201 7.909 1.00 96.38 99 LEU A N 1
ATOM 779 C CA . LEU A 1 99 ? 1.895 16.514 8.180 1.00 96.38 99 LEU A CA 1
ATOM 780 C C . LEU A 1 99 ? 1.035 16.978 6.992 1.00 96.38 99 LEU A C 1
ATOM 782 O O . LEU A 1 99 ? 1.056 16.374 5.920 1.00 96.38 99 LEU A O 1
ATOM 786 N N . GLU A 1 100 ? 0.292 18.070 7.177 1.00 94.50 100 GLU A N 1
ATOM 787 C CA . GLU A 1 100 ? -0.566 18.663 6.137 1.00 94.50 100 GLU A CA 1
ATOM 788 C C . GLU A 1 100 ? 0.213 19.050 4.868 1.00 94.50 100 GLU A C 1
ATOM 790 O O . GLU A 1 100 ? -0.299 18.917 3.760 1.00 94.50 100 GLU A O 1
ATOM 795 N N . ASP A 1 101 ? 1.472 19.465 5.016 1.00 96.19 101 ASP A N 1
ATOM 796 C CA . ASP A 1 101 ? 2.360 19.814 3.901 1.00 96.19 101 ASP A CA 1
ATOM 797 C C . ASP A 1 101 ? 2.973 18.592 3.186 1.00 96.19 101 ASP A C 1
ATOM 799 O O . ASP A 1 101 ? 3.752 18.749 2.246 1.00 96.19 101 ASP A O 1
ATOM 803 N N . GLY A 1 102 ? 2.631 17.376 3.622 1.00 95.69 102 GLY A N 1
ATOM 804 C CA . GLY A 1 102 ? 3.162 16.124 3.090 1.00 95.69 102 GLY A CA 1
ATOM 805 C C . GLY A 1 102 ? 4.484 15.680 3.718 1.00 95.69 102 GLY A C 1
ATOM 806 O O . GLY A 1 102 ? 4.995 14.625 3.348 1.00 95.69 102 GLY A O 1
ATOM 807 N N . SER A 1 103 ? 5.041 16.421 4.680 1.00 96.81 103 SER A N 1
ATOM 808 C CA . SER A 1 103 ? 6.259 16.012 5.385 1.00 96.81 103 SER A CA 1
ATOM 809 C C . SER A 1 103 ? 6.030 14.717 6.164 1.00 96.81 103 SER A C 1
ATOM 811 O O . SER A 1 103 ? 5.103 14.610 6.967 1.00 96.81 103 SER A O 1
ATOM 813 N N . PHE A 1 104 ? 6.895 13.728 5.952 1.00 96.00 104 PHE A N 1
ATOM 814 C CA . PHE A 1 104 ? 6.857 12.452 6.665 1.00 96.00 104 PHE A CA 1
ATOM 815 C C . PHE A 1 104 ? 7.223 12.610 8.149 1.00 96.00 104 PHE A C 1
ATOM 817 O O . PHE A 1 104 ? 8.178 13.312 8.480 1.00 96.00 104 PHE A O 1
ATOM 824 N N . VAL A 1 105 ? 6.504 11.907 9.033 1.00 95.81 105 VAL A N 1
ATOM 825 C CA . VAL A 1 105 ? 6.775 11.882 10.483 1.00 95.81 105 VAL A CA 1
ATOM 826 C C . VAL A 1 105 ? 7.230 10.496 10.947 1.00 95.81 105 VAL A C 1
ATOM 828 O O . VAL A 1 105 ? 8.325 10.362 11.487 1.00 95.81 105 VAL A O 1
ATOM 831 N N . ASP A 1 106 ? 6.404 9.462 10.759 1.00 94.44 106 ASP A N 1
ATOM 832 C CA . ASP A 1 106 ? 6.729 8.078 11.137 1.00 94.44 106 ASP A CA 1
ATOM 833 C C . ASP A 1 106 ? 5.881 7.060 10.353 1.00 94.44 106 ASP A C 1
ATOM 835 O O . ASP A 1 106 ? 4.804 7.369 9.841 1.00 94.44 106 ASP A O 1
ATOM 839 N N . SER A 1 107 ? 6.350 5.815 10.281 1.00 95.75 107 SER A N 1
ATOM 840 C CA . SER A 1 107 ? 5.630 4.692 9.688 1.00 95.75 107 SER A CA 1
ATOM 841 C C . SER A 1 107 ? 6.004 3.377 10.359 1.00 95.75 107 SER A C 1
ATOM 843 O O . SER A 1 107 ? 7.176 3.071 10.590 1.00 95.75 107 SER A O 1
ATOM 845 N N . SER A 1 108 ? 5.001 2.541 10.624 1.00 94.94 108 SER A N 1
ATOM 846 C CA . SER A 1 108 ? 5.223 1.193 11.155 1.00 94.94 108 SER A CA 1
ATOM 847 C C . SER A 1 108 ? 5.908 0.262 10.145 1.00 94.94 108 SER A C 1
ATOM 849 O O . SER A 1 108 ? 6.601 -0.679 10.545 1.00 94.94 108 SER A O 1
ATOM 851 N N . TRP A 1 109 ? 5.804 0.558 8.844 1.00 90.94 109 TRP A N 1
ATOM 852 C CA . TRP A 1 109 ? 6.478 -0.193 7.782 1.00 90.94 109 TRP A CA 1
ATOM 853 C C . TRP A 1 109 ? 8.003 -0.132 7.904 1.00 90.94 109 TRP A C 1
ATOM 855 O O . TRP A 1 109 ? 8.665 -1.153 7.730 1.00 90.94 109 TRP A O 1
ATOM 865 N N . GLY A 1 110 ? 8.561 1.015 8.314 1.00 87.88 110 GLY A N 1
ATOM 866 C CA . GLY A 1 110 ? 10.008 1.179 8.508 1.00 87.88 110 GLY A CA 1
ATOM 867 C C . GLY A 1 110 ? 10.593 0.268 9.595 1.00 87.88 110 GLY A C 1
ATOM 868 O O . GLY A 1 110 ? 11.774 -0.065 9.566 1.00 87.88 110 GLY A O 1
ATOM 869 N N . ARG A 1 111 ? 9.759 -0.194 10.536 1.00 88.44 111 ARG A N 1
ATOM 870 C CA . ARG A 1 111 ? 10.150 -1.139 11.598 1.00 88.44 111 ARG A CA 1
ATOM 871 C C . ARG A 1 111 ? 9.819 -2.593 11.266 1.00 88.44 111 ARG A C 1
ATOM 873 O O . ARG A 1 111 ? 10.087 -3.476 12.082 1.00 88.44 111 ARG A O 1
ATOM 880 N N . ASN A 1 112 ? 9.211 -2.840 10.105 1.00 90.00 112 ASN A N 1
ATOM 881 C CA . ASN A 1 112 ? 8.703 -4.138 9.668 1.00 90.00 112 ASN A CA 1
ATOM 882 C C . ASN A 1 112 ? 7.813 -4.837 10.719 1.00 90.00 112 ASN A C 1
ATOM 884 O O . ASN A 1 112 ? 7.813 -6.063 10.847 1.00 90.00 112 ASN A O 1
ATOM 888 N N . LYS A 1 113 ? 7.096 -4.051 11.534 1.00 91.81 113 LYS A N 1
ATOM 889 C CA . LYS A 1 113 ? 6.222 -4.541 12.608 1.00 91.81 113 LYS A CA 1
ATOM 890 C C . LYS A 1 113 ? 5.023 -3.606 12.780 1.00 91.81 113 LYS A C 1
ATOM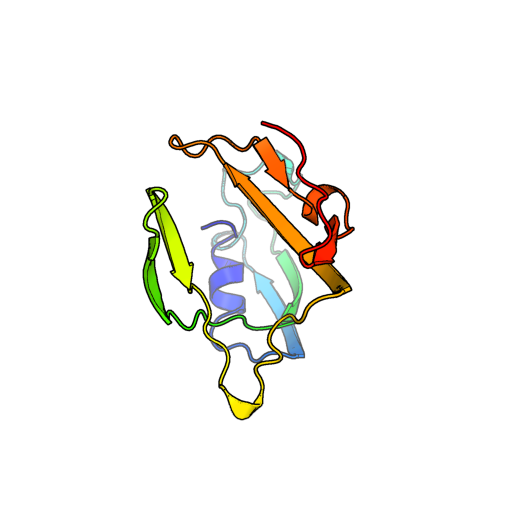 892 O O . LYS A 1 113 ? 5.241 -2.403 12.940 1.00 91.81 113 LYS A O 1
ATOM 897 N N . PRO A 1 114 ? 3.785 -4.134 12.802 1.00 94.69 114 PRO A N 1
ATOM 898 C CA . PRO A 1 114 ? 2.605 -3.320 13.058 1.00 94.69 114 PRO A CA 1
ATOM 899 C C . PRO A 1 114 ? 2.611 -2.788 14.494 1.00 94.69 114 PRO A C 1
ATOM 901 O O . PRO A 1 114 ? 3.237 -3.364 15.390 1.00 94.69 114 PRO A O 1
ATOM 904 N N . PHE A 1 115 ? 1.867 -1.712 14.721 1.00 92.94 115 PHE A N 1
ATOM 905 C CA . PHE A 1 115 ? 1.498 -1.293 16.064 1.00 92.94 115 PHE A CA 1
ATOM 906 C C . PHE A 1 115 ? 0.395 -2.210 16.595 1.00 92.94 115 PHE A C 1
ATOM 908 O O . PHE A 1 115 ? -0.598 -2.457 15.910 1.00 92.94 115 PHE A O 1
ATOM 915 N N . ILE A 1 116 ? 0.592 -2.747 17.799 1.00 93.81 116 ILE A N 1
ATOM 916 C CA . ILE A 1 116 ? -0.301 -3.745 18.391 1.00 93.81 116 ILE A CA 1
ATOM 917 C C . ILE A 1 116 ? -0.928 -3.161 19.652 1.00 93.81 116 ILE A C 1
ATOM 919 O O . ILE A 1 116 ? -0.207 -2.792 20.578 1.00 93.81 116 ILE A O 1
ATOM 923 N N . PHE A 1 117 ? -2.258 -3.106 19.708 1.00 92.12 117 PHE A N 1
ATOM 924 C CA . PHE A 1 117 ? -2.992 -2.580 20.863 1.00 92.12 117 PHE A CA 1
ATOM 925 C C . PHE A 1 117 ? -4.338 -3.286 21.069 1.00 92.12 117 PHE A C 1
ATOM 927 O O . PHE A 1 117 ? -4.807 -4.027 20.205 1.00 92.12 117 PHE A O 1
ATOM 934 N N . LYS A 1 118 ? -4.956 -3.084 22.241 1.00 93.44 118 LYS A N 1
ATOM 935 C CA . LYS A 1 118 ? -6.285 -3.623 22.571 1.00 93.44 118 LYS A CA 1
ATOM 936 C C . LYS A 1 118 ? -7.386 -2.611 22.255 1.00 93.44 118 LYS A C 1
ATOM 938 O O . LYS A 1 118 ? -7.343 -1.491 22.759 1.00 93.44 118 LYS A O 1
ATOM 943 N N . TRP A 1 119 ? -8.385 -3.012 21.471 1.00 89.88 119 TRP A N 1
ATOM 944 C CA . TRP A 1 119 ? -9.506 -2.144 21.107 1.00 89.88 119 TRP A CA 1
ATOM 945 C C . TRP A 1 119 ? -10.340 -1.749 22.333 1.00 89.88 119 TRP A C 1
ATOM 947 O O . TRP A 1 119 ? -10.581 -2.581 23.208 1.00 89.88 119 TRP A O 1
ATOM 957 N N . LYS A 1 120 ? -10.742 -0.468 22.401 1.00 81.38 120 LYS A N 1
ATOM 958 C CA . LYS A 1 120 ? -11.615 0.150 23.429 1.00 81.38 120 LYS A CA 1
ATOM 959 C C . LYS A 1 120 ? -11.210 -0.007 24.902 1.00 81.38 120 LYS A C 1
ATOM 961 O O . LYS A 1 120 ? -11.901 0.487 25.790 1.00 81.38 120 LYS A O 1
ATOM 966 N N . ARG A 1 121 ? -10.036 -0.564 25.197 1.00 65.88 121 ARG A N 1
ATOM 967 C CA . ARG A 1 121 ? -9.489 -0.626 26.557 1.00 65.88 121 ARG A CA 1
ATOM 968 C C . ARG A 1 121 ? -8.600 0.573 26.858 1.00 65.88 121 ARG A C 1
ATOM 970 O O . ARG A 1 121 ? -7.395 0.394 26.877 1.00 65.88 121 ARG A O 1
ATOM 977 N N . ASN A 1 122 ? -9.175 1.760 27.089 1.00 55.59 122 ASN A N 1
ATOM 978 C CA . ASN A 1 122 ? -8.551 2.930 27.753 1.00 55.59 122 ASN A CA 1
ATOM 979 C C . ASN A 1 122 ? -7.012 3.094 27.616 1.00 55.59 122 ASN A C 1
ATOM 981 O O . ASN A 1 122 ? -6.330 3.419 28.585 1.00 55.59 122 ASN A O 1
ATOM 985 N N . GLN A 1 123 ? -6.441 2.885 26.430 1.00 53.47 123 GLN A N 1
ATOM 986 C CA . GLN A 1 123 ? -5.020 3.099 26.159 1.00 53.47 123 GLN A CA 1
ATOM 987 C C . GLN A 1 123 ? -4.912 4.169 25.085 1.00 53.47 123 GLN A C 1
ATOM 989 O O . GLN A 1 123 ? -4.687 3.891 23.912 1.00 53.47 123 GLN A O 1
ATOM 994 N N . ILE A 1 124 ? -5.147 5.406 25.513 1.00 49.91 124 ILE A N 1
ATOM 995 C CA . ILE A 1 124 ? -4.845 6.597 24.731 1.00 49.91 124 ILE A CA 1
ATOM 996 C C . ILE A 1 124 ? -3.402 6.977 25.068 1.00 49.91 124 ILE A C 1
ATOM 998 O O . ILE A 1 124 ? -3.070 7.196 26.234 1.00 49.91 124 ILE A O 1
ATOM 1002 N N . ILE A 1 125 ? -2.550 7.052 24.044 1.00 46.59 125 ILE A N 1
ATOM 1003 C CA . ILE A 1 125 ? -1.392 7.945 24.081 1.00 46.59 125 ILE A CA 1
ATOM 1004 C C . ILE A 1 125 ? -2.005 9.342 24.148 1.00 46.59 125 ILE A C 1
ATOM 1006 O O . ILE A 1 125 ? -2.613 9.793 23.181 1.00 46.59 125 ILE A O 1
ATOM 1010 N N . SER A 1 126 ? -1.964 9.960 25.324 1.00 40.12 126 SER A N 1
ATOM 1011 C CA . SER A 1 126 ? -2.428 11.330 25.533 1.00 40.12 126 SER A CA 1
ATOM 1012 C C . SER A 1 126 ? -1.614 12.264 24.640 1.00 40.12 126 SER A C 1
ATOM 1014 O O . SER A 1 126 ? -0.398 12.356 24.823 1.00 40.12 126 SER A O 1
ATOM 1016 N N . GLY A 1 127 ? -2.283 12.872 23.657 1.00 35.84 127 GLY A N 1
ATOM 1017 C CA . GLY A 1 127 ? -1.762 13.996 22.878 1.00 35.84 127 GLY A CA 1
ATOM 1018 C C . GLY A 1 127 ? -1.739 15.286 23.682 1.00 35.84 127 GLY A C 1
ATOM 1019 O O . GLY A 1 127 ? -2.497 15.373 24.677 1.00 35.84 127 GLY A O 1
#